Protein AF-A0A1U6GQC4-F1 (afdb_monomer)

Nearest PDB structures (foldseek):
  8rdw-assembly1_fJ  TM=8.754E-01  e=1.413E-08  Psychrobacter urativorans
  8p2h-assembly1_4  TM=7.647E-01  e=1.495E-07  Staphylococcus aureus subsp. aureus NCTC 8325
  8uu5-assembly1_3  TM=6.977E-01  e=6.967E-06  Listeria innocua
  8uu7-assembly1_3  TM=7.656E-01  e=2.344E-05  Listeria innocua

Radius of gyration: 38.96 Å; Cα contacts (8 Å, |Δi|>4): 97; chains: 1; bounding box: 55×75×138 Å

Mean predicted aligned error: 18.03 Å

Foldseek 3Di:
DDDDDDDDDDDDDDDDDDDDDDDPCPDPPPPDDDPPPDADKDWAWEAEPQQRDIDTDIDNDDAPDWDDDPNDIHRYDYDPDDLRRDCVNVVDDPCPDCVVVVVVVCVVCVVVPPPDDDDDPDDDD

Sequence (125 aa):
MSLVPQLRMPSLTIILICRQSTCVYIGHREIIMRKDIHPNYQEVLFHDTNADVFFLTRSTVKTKTTREYEGSEYPYYPLDISSASHPFYTGEQRKTSTEGRVASFNKRFGAFGGRKKAADTDAAE

Structure (mmCIF, N/CA/C/O backbone):
data_AF-A0A1U6GQC4-F1
#
_entry.id   AF-A0A1U6GQC4-F1
#
loop_
_atom_site.group_PDB
_atom_site.id
_atom_site.type_symbol
_atom_site.label_atom_id
_atom_site.label_alt_id
_atom_site.label_comp_id
_atom_site.label_asym_id
_atom_site.label_entity_id
_atom_site.label_seq_id
_atom_site.pdbx_PDB_ins_code
_atom_site.Cartn_x
_atom_site.Cartn_y
_atom_site.Cartn_z
_atom_site.occupancy
_atom_site.B_iso_or_equiv
_atom_site.auth_seq_id
_atom_site.auth_comp_id
_atom_site.auth_asym_id
_atom_site.auth_atom_id
_atom_site.pdbx_PDB_model_num
ATOM 1 N N . MET A 1 1 ? -7.246 24.648 66.820 1.00 49.66 1 MET A N 1
ATOM 2 C CA . MET A 1 1 ? -5.974 25.230 66.332 1.00 49.66 1 MET A CA 1
ATOM 3 C C . MET A 1 1 ? -5.693 24.504 65.023 1.00 49.66 1 MET A C 1
ATOM 5 O O . MET A 1 1 ? -5.491 23.307 65.085 1.00 49.66 1 MET A O 1
ATOM 9 N N . SER A 1 2 ? -5.932 25.043 63.829 1.00 39.59 2 SER A N 1
ATOM 10 C CA . SER A 1 2 ? -5.525 26.354 63.314 1.00 39.59 2 SER A CA 1
ATOM 11 C C . SER A 1 2 ? -6.484 26.832 62.209 1.00 39.59 2 SER A C 1
ATOM 13 O O . SER A 1 2 ? -6.773 26.083 61.287 1.00 39.59 2 SER A O 1
ATOM 15 N N . LEU A 1 3 ? -6.949 28.076 62.356 1.00 41.12 3 LEU A N 1
ATOM 16 C CA . LEU A 1 3 ? -7.148 29.113 61.330 1.00 41.12 3 LEU A CA 1
ATOM 17 C C . LEU A 1 3 ? -7.834 28.789 59.975 1.00 41.12 3 LEU A C 1
ATOM 19 O O . LEU A 1 3 ? -7.233 28.289 59.034 1.00 41.12 3 LEU A O 1
ATOM 23 N N . VAL A 1 4 ? -9.076 29.286 59.878 1.00 48.50 4 VAL A N 1
ATOM 24 C CA . VAL A 1 4 ? -9.714 30.037 58.757 1.00 48.50 4 VAL A CA 1
ATOM 25 C C . VAL A 1 4 ? -8.745 31.084 58.127 1.00 48.50 4 VAL A C 1
ATOM 27 O O . VAL A 1 4 ? -7.688 31.300 58.721 1.00 48.50 4 VAL A O 1
ATOM 30 N N . PRO A 1 5 ? -9.091 31.950 57.137 1.00 57.41 5 PRO A N 1
ATOM 31 C CA . PRO A 1 5 ? -10.059 31.995 56.009 1.00 57.41 5 PRO A CA 1
ATOM 32 C C . PRO A 1 5 ? -9.333 32.347 54.662 1.00 57.41 5 PRO A C 1
ATOM 34 O O . PRO A 1 5 ? -8.122 32.509 54.647 1.00 57.41 5 PRO A O 1
ATOM 37 N N . GLN A 1 6 ? -9.952 32.475 53.479 1.00 45.31 6 GLN A N 1
ATOM 38 C CA . GLN A 1 6 ? -10.504 33.760 53.015 1.00 45.31 6 GLN A CA 1
ATOM 39 C C . GLN A 1 6 ? -10.971 33.738 51.544 1.00 45.31 6 GLN A C 1
ATOM 41 O O . GLN A 1 6 ? -10.215 33.410 50.639 1.00 45.31 6 GLN A O 1
ATOM 46 N N . LEU A 1 7 ? -12.173 34.304 51.387 1.00 43.34 7 LEU A N 1
ATOM 47 C CA . LEU A 1 7 ? -12.595 35.298 50.385 1.00 43.34 7 LEU A CA 1
ATOM 48 C C . LEU A 1 7 ? -12.789 34.835 48.930 1.00 43.34 7 LEU A C 1
ATOM 50 O O . LEU A 1 7 ? -11.851 34.474 48.240 1.00 43.34 7 LEU A O 1
ATOM 54 N N . ARG A 1 8 ? -14.032 34.752 48.436 1.00 37.66 8 ARG A N 1
ATOM 55 C CA . ARG A 1 8 ? -15.004 35.834 48.124 1.00 37.66 8 ARG A CA 1
ATOM 56 C C . ARG A 1 8 ? -14.787 36.372 46.700 1.00 37.66 8 ARG A C 1
ATOM 58 O O . ARG A 1 8 ? -13.754 36.936 46.376 1.00 37.66 8 ARG A O 1
ATOM 65 N N . MET A 1 9 ? -15.834 36.145 45.906 1.00 49.44 9 MET A N 1
ATOM 66 C CA . MET A 1 9 ? -16.139 36.571 44.531 1.00 49.44 9 MET A CA 1
ATOM 67 C C . MET A 1 9 ? -15.798 38.053 44.254 1.00 49.44 9 MET A C 1
ATOM 69 O O . MET A 1 9 ? -15.728 38.825 45.215 1.00 49.44 9 MET A O 1
ATOM 73 N N . PRO A 1 10 ? -15.708 38.504 42.982 1.00 48.75 10 PRO A N 1
ATOM 74 C CA . PRO A 1 10 ? -16.919 39.042 42.335 1.00 48.75 10 PRO A CA 1
ATOM 75 C C . PRO A 1 10 ? -16.994 38.952 40.793 1.00 48.75 10 PRO A C 1
ATOM 77 O O . PRO A 1 10 ? -16.011 38.795 40.076 1.00 48.75 10 PRO A O 1
ATOM 80 N N . SER A 1 11 ? -18.227 39.107 40.310 1.00 47.06 11 SER A N 1
ATOM 81 C CA . SER A 1 11 ? -18.638 39.339 38.926 1.00 47.06 11 SER A CA 1
ATOM 82 C C . SER A 1 11 ? -18.146 40.670 38.330 1.00 47.06 11 SER A C 1
ATOM 84 O O . SER A 1 11 ? -17.929 41.620 39.076 1.00 47.06 11 SER A O 1
ATOM 86 N N . LEU A 1 12 ? -18.222 40.757 36.991 1.00 46.91 12 LEU A N 1
ATOM 87 C CA . LEU A 1 12 ? -18.369 41.966 36.149 1.00 46.91 12 LEU A CA 1
ATOM 88 C C . LEU A 1 12 ? -17.134 42.860 35.904 1.00 46.91 12 LEU A C 1
ATOM 90 O O . LEU A 1 12 ? -16.907 43.815 36.633 1.00 46.91 12 LEU A O 1
ATOM 94 N N . THR A 1 13 ? -16.493 42.659 34.741 1.00 44.28 13 THR A N 1
ATOM 95 C CA . THR A 1 13 ? -15.825 43.715 33.940 1.00 44.28 13 THR A CA 1
ATOM 96 C C . THR A 1 13 ? -15.865 43.294 32.457 1.00 44.28 13 THR A C 1
ATOM 98 O O . THR A 1 13 ? -15.107 42.434 32.029 1.00 44.28 13 THR A O 1
ATOM 101 N N . ILE A 1 14 ? -16.915 43.612 31.692 1.00 46.97 14 ILE A N 1
ATOM 102 C CA . ILE A 1 14 ? -16.968 44.721 30.715 1.00 46.97 14 ILE A CA 1
ATOM 103 C C . ILE A 1 14 ? -15.591 45.079 30.123 1.00 46.97 14 ILE A C 1
ATOM 105 O O . ILE A 1 14 ? -14.898 45.948 30.637 1.00 46.97 14 ILE A O 1
ATOM 109 N N . ILE A 1 15 ? -15.243 44.468 28.987 1.00 47.72 15 ILE A N 1
ATOM 110 C CA . ILE A 1 15 ? -14.367 45.082 27.978 1.00 47.72 15 ILE A CA 1
ATOM 111 C C . ILE A 1 15 ? -15.129 45.048 26.652 1.00 47.72 15 ILE A C 1
ATOM 113 O O . ILE A 1 15 ? -14.996 44.150 25.826 1.00 47.72 15 ILE A O 1
ATOM 117 N N . LEU A 1 16 ? -15.993 46.046 26.497 1.00 47.00 16 LEU A N 1
ATOM 118 C CA . LEU A 1 16 ? -16.378 46.592 25.207 1.00 47.00 16 LEU A CA 1
ATOM 119 C C . LEU A 1 16 ? -15.297 47.626 24.866 1.00 47.00 16 LEU A C 1
ATOM 121 O O . LEU A 1 16 ? -15.113 48.532 25.667 1.00 47.00 16 LEU A O 1
ATOM 125 N N . ILE A 1 17 ? -14.573 47.454 23.752 1.00 43.06 17 ILE A N 1
ATOM 126 C CA . ILE A 1 17 ? -14.005 48.482 22.844 1.00 43.06 17 ILE A CA 1
ATOM 127 C C . ILE A 1 17 ? -12.969 47.791 21.936 1.00 43.06 17 ILE A C 1
ATOM 129 O O . ILE A 1 17 ? -11.829 47.576 22.329 1.00 43.06 17 ILE A O 1
ATOM 133 N N . CYS A 1 18 ? -13.377 47.463 20.708 1.00 34.34 18 CYS A N 1
ATOM 134 C CA . CYS A 1 18 ? -12.591 47.623 19.473 1.00 34.34 18 CYS A CA 1
ATOM 135 C C . CYS A 1 18 ? -13.543 47.295 18.299 1.00 34.34 18 CYS A C 1
ATOM 137 O O . CYS A 1 18 ? -13.765 46.139 17.970 1.00 34.34 18 CYS A O 1
ATOM 139 N N . ARG A 1 19 ? -14.410 48.231 17.900 1.00 45.72 19 ARG A N 1
ATOM 140 C CA . ARG A 1 19 ? -14.153 49.250 16.869 1.00 45.72 19 ARG A CA 1
ATOM 141 C C . ARG A 1 19 ? -14.202 48.645 15.457 1.00 45.72 19 ARG A C 1
ATOM 143 O O . ARG A 1 19 ? -13.281 47.980 15.006 1.00 45.72 19 ARG A O 1
ATOM 150 N N . GLN A 1 20 ? -15.321 48.928 14.791 1.00 54.34 20 GLN A N 1
ATOM 151 C CA . GLN A 1 20 ? -15.587 48.784 13.361 1.00 54.34 20 GLN A CA 1
ATOM 152 C C . GLN A 1 20 ? -14.317 48.942 12.499 1.00 54.34 20 GLN A C 1
ATOM 154 O O . GLN A 1 20 ? -13.748 50.031 12.440 1.00 54.34 20 GLN A O 1
ATOM 159 N N . SER A 1 21 ? -13.911 47.882 11.799 1.00 40.12 21 SER A N 1
ATOM 160 C CA . SER A 1 21 ? -13.166 48.000 10.542 1.00 40.12 21 SER A CA 1
ATOM 161 C C . SER A 1 21 ? -13.315 46.706 9.739 1.00 40.12 21 SER A C 1
ATOM 163 O O . SER A 1 21 ? -12.586 45.741 9.935 1.00 40.12 21 SER A O 1
ATOM 165 N N . THR A 1 22 ? -14.365 46.673 8.913 1.00 47.47 22 THR A N 1
ATOM 166 C CA . THR A 1 22 ? -14.464 45.914 7.653 1.00 47.47 22 THR A CA 1
ATOM 167 C C . THR A 1 22 ? -13.660 44.611 7.571 1.00 47.47 22 THR A C 1
ATOM 169 O O . THR A 1 22 ? -12.665 44.539 6.854 1.00 47.47 22 THR A O 1
ATOM 172 N N . CYS A 1 23 ? -14.124 43.550 8.232 1.00 33.12 23 CYS A N 1
ATOM 173 C CA . CYS A 1 23 ? -13.788 42.203 7.787 1.00 33.12 23 CYS A CA 1
ATOM 174 C C . CYS A 1 23 ? -14.991 41.682 7.009 1.00 33.12 23 CYS A C 1
ATOM 176 O O . CYS A 1 23 ? -16.060 41.419 7.558 1.00 33.12 23 CYS A O 1
ATOM 178 N N . VAL A 1 24 ? -14.822 41.684 5.695 1.00 39.56 24 VAL A N 1
ATOM 179 C CA . VAL A 1 24 ? -15.735 41.144 4.700 1.00 39.56 24 VAL A CA 1
ATOM 180 C C . VAL A 1 24 ? -16.147 39.732 5.136 1.00 39.56 24 VAL A C 1
ATOM 182 O O . VAL A 1 24 ? -15.350 38.800 5.079 1.00 39.56 24 VAL A O 1
ATOM 185 N N . TYR A 1 25 ? -17.395 39.581 5.586 1.00 44.16 25 TYR A N 1
ATOM 186 C CA . TYR A 1 25 ? -18.047 38.287 5.792 1.00 44.16 25 TYR A CA 1
ATOM 187 C C . TYR A 1 25 ? -18.306 37.643 4.421 1.00 44.16 25 TYR A C 1
ATOM 189 O O . TYR A 1 25 ? -19.434 37.586 3.937 1.00 44.16 25 TYR A O 1
ATOM 197 N N . ILE A 1 26 ? -17.250 37.158 3.769 1.00 46.25 26 ILE A N 1
ATOM 198 C CA . ILE A 1 26 ? -17.393 36.049 2.830 1.00 46.25 26 ILE A CA 1
ATOM 199 C C . ILE A 1 26 ? -17.546 34.811 3.707 1.00 46.25 26 ILE A C 1
ATOM 201 O O . ILE A 1 26 ? -16.670 34.493 4.509 1.00 46.25 26 ILE A O 1
ATOM 205 N N . GLY A 1 27 ? -18.719 34.185 3.617 1.00 48.72 27 GLY A N 1
ATOM 206 C CA . GLY A 1 27 ? -19.165 33.103 4.483 1.00 48.72 27 GLY A CA 1
ATOM 207 C C . GLY A 1 27 ? -18.155 31.966 4.605 1.00 48.72 27 GLY A C 1
ATOM 208 O O . GLY A 1 27 ? -18.126 31.054 3.783 1.00 48.72 27 GLY A O 1
ATOM 209 N N . HIS A 1 28 ? -17.391 31.977 5.693 1.00 53.16 28 HIS A N 1
ATOM 210 C CA . HIS A 1 28 ? -16.666 30.815 6.174 1.00 53.16 28 HIS A CA 1
ATOM 211 C C . HIS A 1 28 ? -17.695 29.886 6.830 1.00 53.16 28 HIS A C 1
ATOM 213 O O . HIS A 1 28 ? -17.979 29.969 8.023 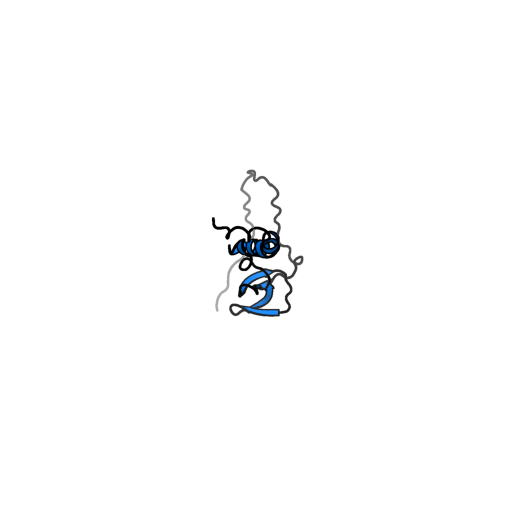1.00 53.16 28 HIS A O 1
ATOM 219 N N . ARG A 1 29 ? -18.340 29.030 6.031 1.00 55.12 29 ARG A N 1
ATOM 220 C CA . ARG A 1 29 ? -19.048 27.870 6.580 1.00 55.12 29 ARG A CA 1
ATOM 221 C C . ARG A 1 29 ? -17.988 26.942 7.160 1.00 55.12 29 ARG A C 1
ATOM 223 O O . ARG A 1 29 ? -17.359 26.192 6.421 1.00 55.12 29 ARG A O 1
ATOM 230 N N . GLU A 1 30 ? -17.769 27.009 8.467 1.00 60.38 30 GLU A N 1
ATOM 231 C CA . GLU A 1 30 ? -16.997 25.987 9.168 1.00 60.38 30 GLU A CA 1
ATOM 232 C C . GLU A 1 30 ? -17.685 24.630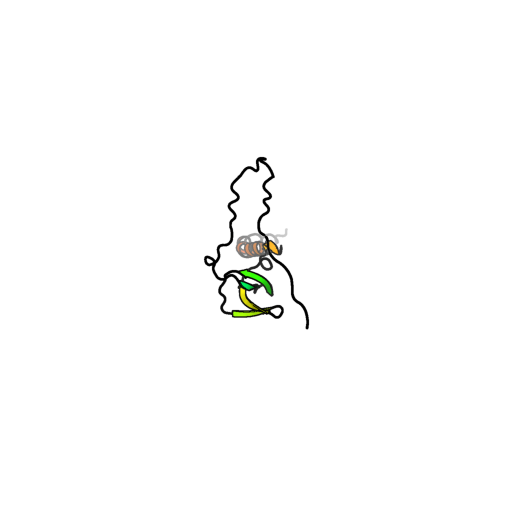 8.969 1.00 60.38 30 GLU A C 1
ATOM 234 O O . GLU A 1 30 ? -18.803 24.400 9.436 1.00 60.38 30 GLU A O 1
ATOM 239 N N . ILE A 1 31 ? -17.029 23.720 8.245 1.00 65.62 31 ILE A N 1
ATOM 240 C CA . ILE A 1 31 ? -17.438 22.316 8.176 1.00 65.62 31 ILE A CA 1
ATOM 241 C C . ILE A 1 31 ? -16.930 21.648 9.460 1.00 65.62 31 ILE A C 1
ATOM 243 O O . ILE A 1 31 ? -15.885 21.005 9.483 1.00 65.62 31 ILE A O 1
ATOM 247 N N . ILE A 1 32 ? -17.645 21.858 10.561 1.00 80.12 32 ILE A N 1
ATOM 248 C CA . ILE A 1 32 ? -17.376 21.199 11.845 1.00 80.12 32 ILE A CA 1
ATOM 249 C C . ILE A 1 32 ? -17.871 19.745 11.789 1.00 80.12 32 ILE A C 1
ATOM 251 O O . ILE A 1 32 ? -19.029 19.488 11.447 1.00 80.12 32 ILE A O 1
ATOM 255 N N . MET A 1 33 ? -17.003 18.784 12.133 1.00 84.00 33 MET A N 1
ATOM 256 C CA . MET A 1 33 ? -17.355 17.360 12.238 1.00 84.00 33 MET A CA 1
ATOM 257 C C . MET A 1 33 ? -18.453 17.171 13.284 1.00 84.00 33 MET A C 1
ATOM 259 O O . MET A 1 33 ? -18.240 17.328 14.488 1.00 84.00 33 MET A O 1
ATOM 263 N N . ARG A 1 34 ? -19.650 16.831 12.812 1.00 84.25 34 ARG A N 1
ATOM 264 C CA . ARG A 1 34 ? -20.804 16.572 13.672 1.00 84.25 34 ARG A CA 1
ATOM 265 C C . ARG A 1 34 ? -20.642 15.222 14.365 1.00 84.25 34 ARG A C 1
ATOM 267 O O . ARG A 1 34 ? -20.336 14.219 13.723 1.00 84.25 34 ARG A O 1
ATOM 274 N N . LYS A 1 35 ? -20.852 15.198 15.676 1.00 82.00 35 LYS A N 1
ATOM 275 C CA . LYS A 1 35 ? -20.862 13.955 16.454 1.00 82.00 35 LYS A CA 1
ATOM 276 C C . LYS A 1 35 ? -22.062 13.100 15.994 1.00 82.00 35 LYS A C 1
ATOM 278 O O . LYS A 1 35 ? -23.041 13.643 15.487 1.00 82.00 35 LYS A O 1
ATOM 283 N N . ASP A 1 36 ? -21.925 11.778 16.053 1.00 84.25 36 ASP A N 1
ATOM 284 C CA . ASP A 1 36 ? -22.980 10.772 15.801 1.00 84.25 36 ASP A CA 1
ATOM 285 C C . ASP A 1 36 ? -23.420 10.492 14.348 1.00 84.25 36 ASP A C 1
ATOM 287 O O . ASP A 1 36 ? -24.037 9.459 14.102 1.00 84.25 36 ASP A O 1
ATOM 291 N N . ILE A 1 37 ? -23.071 11.324 13.358 1.00 89.25 37 ILE A N 1
ATOM 292 C CA . ILE A 1 37 ? -23.419 11.055 11.940 1.00 89.25 37 ILE A CA 1
ATOM 293 C C . ILE A 1 37 ? -22.317 10.344 11.135 1.00 89.25 37 ILE A C 1
ATOM 295 O O . ILE A 1 37 ? -22.447 10.192 9.920 1.00 89.25 37 ILE A O 1
ATOM 299 N N . HIS A 1 38 ? -21.222 9.940 11.782 1.00 85.25 38 HIS A N 1
ATOM 300 C CA . HIS A 1 38 ? -20.072 9.335 11.109 1.00 85.25 38 HIS A CA 1
ATOM 301 C C . HIS A 1 38 ? -19.984 7.834 11.396 1.00 85.25 38 HIS A C 1
ATOM 303 O O . HIS A 1 38 ? -20.184 7.416 12.539 1.00 85.25 38 HIS A O 1
ATOM 309 N N . PRO A 1 39 ? -19.660 7.012 10.382 1.00 89.19 39 PRO A N 1
ATOM 310 C CA . PRO A 1 39 ? -19.354 5.605 10.600 1.00 89.19 39 PRO A CA 1
ATOM 311 C C . PRO A 1 39 ? -18.074 5.450 11.433 1.00 89.19 39 PRO A C 1
ATOM 313 O O . PRO A 1 39 ? -17.265 6.373 11.529 1.00 89.19 39 PRO A O 1
ATOM 316 N N . ASN A 1 40 ? -17.887 4.264 12.021 1.00 89.31 40 ASN A N 1
ATOM 317 C CA . ASN A 1 40 ? -16.702 3.954 12.818 1.00 89.31 40 ASN A CA 1
ATOM 318 C C . ASN A 1 40 ? -15.421 4.216 12.005 1.00 89.31 40 ASN A C 1
ATOM 320 O O . ASN A 1 40 ? -15.277 3.714 10.888 1.00 89.31 40 ASN A O 1
ATOM 324 N N . TYR A 1 41 ? -14.533 5.026 12.578 1.00 90.44 41 TYR A N 1
ATOM 325 C CA . TYR A 1 41 ? -13.258 5.418 12.001 1.00 90.44 41 TYR A CA 1
ATOM 326 C C . TYR A 1 41 ? -12.143 4.862 12.879 1.00 90.44 41 TYR A C 1
ATOM 328 O O . TYR A 1 41 ? -12.074 5.184 14.066 1.00 90.44 41 TYR A O 1
ATOM 336 N N . GLN A 1 42 ? -11.292 4.025 12.299 1.00 90.31 42 GLN A N 1
ATOM 337 C CA . GLN A 1 42 ? -10.260 3.285 13.018 1.00 90.31 42 GLN A CA 1
ATOM 338 C C . GLN A 1 42 ? -8.977 3.200 12.191 1.00 90.31 42 GLN A C 1
ATOM 340 O O . GLN A 1 42 ? -8.975 3.431 10.981 1.00 90.31 42 GLN A O 1
ATOM 345 N N . GLU A 1 43 ? -7.865 2.890 12.842 1.00 91.00 43 GLU A N 1
ATOM 346 C CA . GLU A 1 43 ? -6.594 2.631 12.167 1.00 91.00 43 GLU A CA 1
ATOM 347 C C . GLU A 1 43 ? -6.603 1.201 11.632 1.00 91.00 43 GLU A C 1
ATOM 349 O O . GLU A 1 43 ? -6.971 0.275 12.349 1.00 91.00 43 GLU A O 1
ATOM 354 N N . VAL A 1 44 ? -6.271 1.035 10.353 1.00 91.44 44 VAL A N 1
ATOM 355 C CA . VAL A 1 44 ? -6.265 -0.253 9.653 1.00 91.44 44 VAL A CA 1
ATOM 356 C C . VAL A 1 44 ? -4.877 -0.464 9.063 1.00 91.44 44 VAL A C 1
ATOM 358 O O . VAL A 1 44 ? -4.288 0.453 8.483 1.00 91.44 44 VAL A O 1
ATOM 361 N N . LEU A 1 45 ? -4.369 -1.684 9.215 1.00 92.75 45 LEU A N 1
ATOM 362 C CA . LEU A 1 45 ? -3.114 -2.127 8.635 1.00 92.75 45 LEU A CA 1
ATOM 363 C C . LEU A 1 45 ? -3.373 -2.712 7.248 1.00 92.75 45 LEU A C 1
ATOM 365 O O . LEU A 1 45 ? -3.974 -3.781 7.101 1.00 92.75 45 LEU A O 1
ATOM 369 N N . PHE A 1 46 ? -2.890 -2.016 6.231 1.00 92.44 46 PHE A N 1
ATOM 370 C CA . PHE A 1 46 ? -2.908 -2.484 4.856 1.00 92.44 46 PHE A CA 1
ATOM 371 C C . PHE A 1 46 ? -1.611 -3.218 4.540 1.00 92.44 46 PHE A C 1
ATOM 373 O O . PHE A 1 46 ? -0.531 -2.725 4.851 1.00 92.44 46 PHE A O 1
ATOM 380 N N . HIS A 1 47 ? -1.713 -4.375 3.901 1.00 91.06 47 HIS A N 1
ATOM 381 C CA . HIS A 1 47 ? -0.560 -5.150 3.449 1.00 91.06 47 H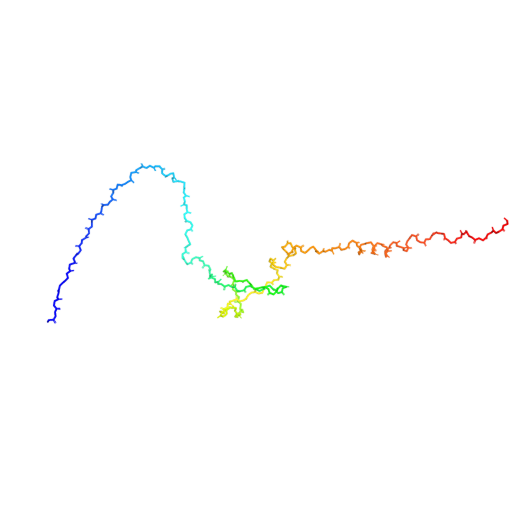IS A CA 1
ATOM 382 C C . HIS A 1 47 ? -0.683 -5.398 1.954 1.00 91.06 47 HIS A C 1
ATOM 384 O O . HIS A 1 47 ? -1.664 -5.993 1.516 1.00 91.06 47 HIS A O 1
ATOM 390 N N . ASP A 1 48 ? 0.300 -4.947 1.180 1.00 91.38 48 ASP A N 1
ATOM 391 C CA . ASP A 1 48 ? 0.404 -5.292 -0.238 1.00 91.38 48 ASP A CA 1
ATOM 392 C C . ASP A 1 48 ? 1.064 -6.665 -0.421 1.00 91.38 48 ASP A C 1
ATOM 394 O O . ASP A 1 48 ? 2.224 -6.842 -0.061 1.00 91.38 48 ASP A O 1
ATOM 398 N N . THR A 1 49 ? 0.349 -7.605 -1.039 1.00 88.19 49 THR A N 1
ATOM 399 C CA . THR A 1 49 ? 0.820 -8.985 -1.264 1.00 88.19 49 THR A CA 1
ATOM 400 C C . THR A 1 49 ? 1.950 -9.074 -2.301 1.00 88.19 49 THR A C 1
ATOM 402 O O . THR A 1 49 ? 2.684 -10.056 -2.330 1.00 88.19 49 THR A O 1
ATOM 405 N N . ASN A 1 50 ? 2.091 -8.081 -3.186 1.00 85.06 50 ASN A N 1
ATOM 406 C CA . ASN A 1 50 ? 3.093 -8.114 -4.258 1.00 85.06 50 ASN A CA 1
ATOM 407 C C . ASN A 1 50 ? 4.448 -7.524 -3.851 1.00 85.06 50 ASN A C 1
ATOM 409 O O . ASN A 1 50 ? 5.463 -7.869 -4.452 1.00 85.06 50 ASN A O 1
ATOM 413 N N . ALA A 1 51 ? 4.459 -6.608 -2.883 1.00 82.06 51 ALA A N 1
ATOM 414 C CA . ALA A 1 51 ? 5.658 -5.887 -2.451 1.00 82.06 51 ALA A CA 1
ATOM 415 C C . ALA A 1 51 ? 5.992 -6.102 -0.961 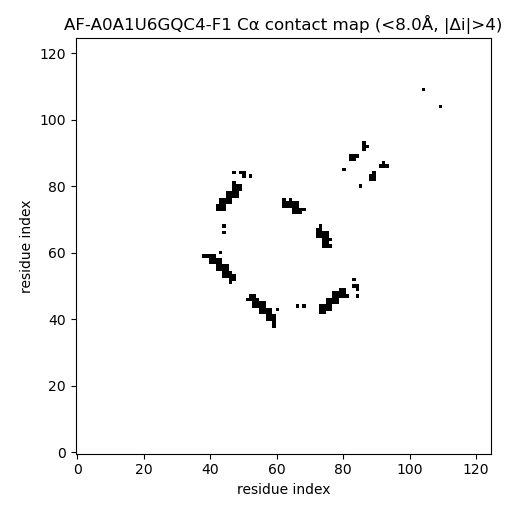1.00 82.06 51 ALA A C 1
ATOM 417 O O . ALA A 1 51 ? 6.977 -5.540 -0.489 1.00 82.06 51 ALA A O 1
ATOM 418 N N . ASP A 1 52 ? 5.172 -6.871 -0.229 1.00 86.81 52 ASP A N 1
ATOM 419 C CA . ASP A 1 52 ? 5.273 -7.125 1.218 1.00 86.81 52 ASP A CA 1
ATOM 420 C C . ASP A 1 52 ? 5.446 -5.836 2.053 1.00 86.81 52 ASP A C 1
ATOM 422 O O . ASP A 1 52 ? 6.134 -5.804 3.075 1.00 86.81 52 ASP A O 1
ATOM 426 N N . VAL A 1 53 ? 4.819 -4.738 1.610 1.00 87.44 53 VAL A N 1
ATOM 427 C CA . VAL A 1 53 ? 4.856 -3.436 2.296 1.00 87.44 53 VAL A CA 1
ATOM 428 C C . VAL A 1 53 ? 3.606 -3.258 3.153 1.00 87.44 53 VAL A C 1
ATOM 430 O O . VAL A 1 53 ? 2.485 -3.530 2.709 1.00 87.44 53 VAL A O 1
ATOM 433 N N . PHE A 1 54 ? 3.806 -2.756 4.373 1.00 89.81 54 PHE A N 1
ATOM 434 C CA . PHE A 1 54 ? 2.749 -2.433 5.327 1.00 89.81 54 PHE A CA 1
ATOM 435 C C . PHE A 1 54 ? 2.466 -0.927 5.356 1.00 89.81 54 PHE A C 1
ATOM 437 O O . PHE A 1 54 ? 3.386 -0.117 5.462 1.00 89.81 54 PHE A O 1
ATOM 444 N N . PHE A 1 55 ? 1.190 -0.546 5.307 1.00 90.06 55 PHE A N 1
ATOM 445 C CA . PHE A 1 55 ? 0.740 0.838 5.449 1.00 90.06 55 PHE A CA 1
ATOM 446 C C . PHE A 1 55 ? -0.252 0.954 6.604 1.00 90.06 55 PHE A C 1
ATOM 448 O O . PHE A 1 55 ? -1.305 0.314 6.596 1.00 90.06 55 PHE A O 1
ATOM 455 N N . LEU A 1 56 ? 0.054 1.813 7.577 1.00 90.81 56 LEU A N 1
ATOM 456 C CA . LEU A 1 56 ? -0.872 2.165 8.648 1.00 90.81 56 LEU A CA 1
ATOM 457 C C . LEU A 1 56 ? -1.655 3.412 8.235 1.00 90.81 56 LEU A C 1
ATOM 459 O O . LEU A 1 56 ? -1.082 4.478 8.003 1.00 90.81 56 LEU A O 1
ATOM 463 N N . THR A 1 57 ? -2.969 3.293 8.069 1.00 91.31 57 THR A N 1
ATOM 464 C CA . THR A 1 57 ? -3.814 4.424 7.657 1.00 91.31 57 THR A CA 1
ATOM 465 C C . THR A 1 57 ? -5.185 4.341 8.309 1.00 91.31 57 THR A C 1
ATOM 467 O O . THR A 1 57 ? -5.732 3.264 8.541 1.00 91.31 57 THR A O 1
ATOM 470 N N . ARG A 1 58 ? -5.768 5.504 8.603 1.00 91.12 58 ARG A N 1
ATOM 471 C CA . ARG A 1 58 ? -7.113 5.599 9.167 1.00 91.12 58 ARG A CA 1
ATOM 472 C C . ARG A 1 58 ? -8.177 5.394 8.098 1.00 91.12 58 ARG A C 1
ATOM 474 O O . ARG A 1 58 ? -8.189 6.087 7.082 1.00 91.12 58 ARG A O 1
ATOM 481 N N . SER A 1 59 ? -9.088 4.464 8.347 1.00 90.75 59 SER A N 1
ATOM 482 C CA . SER A 1 59 ? -10.134 4.067 7.412 1.00 90.75 59 SER A CA 1
ATOM 483 C C . SER A 1 59 ? -11.410 3.634 8.142 1.00 90.75 59 SER A C 1
ATOM 485 O O . SER A 1 59 ? -11.426 3.410 9.350 1.00 90.75 59 SER A O 1
ATOM 487 N N . THR A 1 60 ? -12.507 3.522 7.399 1.00 89.69 60 THR A N 1
ATOM 488 C CA . THR A 1 60 ? -13.810 3.026 7.882 1.00 89.69 60 THR A CA 1
ATOM 489 C C . THR A 1 60 ? -14.066 1.568 7.483 1.00 89.69 60 THR A C 1
ATOM 491 O O . THR A 1 60 ? -15.176 1.051 7.636 1.00 89.69 60 THR A O 1
ATOM 494 N N . VAL A 1 61 ? -13.052 0.893 6.929 1.00 88.69 61 VAL A N 1
ATOM 495 C CA . VAL A 1 61 ? -13.158 -0.489 6.454 1.00 88.69 61 VAL A CA 1
ATOM 496 C C . VAL A 1 61 ? -13.390 -1.434 7.633 1.00 88.69 61 VAL A C 1
ATOM 498 O O . VAL A 1 61 ? -12.665 -1.425 8.629 1.00 88.69 61 VAL A O 1
ATOM 501 N N . LYS A 1 62 ? -14.408 -2.286 7.490 1.00 83.50 62 LYS A N 1
ATOM 502 C CA . LYS A 1 62 ? -14.695 -3.381 8.417 1.00 83.50 62 LYS A CA 1
ATOM 503 C C . LYS A 1 62 ? -13.902 -4.606 7.983 1.00 83.50 62 LYS A C 1
ATOM 505 O O . LYS A 1 62 ? -14.250 -5.236 6.985 1.00 83.50 62 LYS A O 1
ATOM 510 N N . THR A 1 63 ? -12.854 -4.950 8.716 1.00 85.25 63 THR A N 1
ATOM 511 C CA . THR A 1 63 ? -12.082 -6.171 8.469 1.00 85.25 63 THR A CA 1
ATOM 512 C C . THR A 1 63 ? -12.479 -7.263 9.464 1.00 85.25 63 THR A C 1
ATOM 514 O O . THR A 1 63 ? -13.065 -6.991 10.510 1.00 85.25 63 THR A O 1
ATOM 517 N N . LYS A 1 64 ? -12.222 -8.524 9.101 1.00 82.56 64 LYS A N 1
ATOM 518 C CA . LYS A 1 64 ? -12.501 -9.701 9.948 1.00 82.56 64 LYS A CA 1
ATOM 519 C C . LYS A 1 64 ? -11.245 -10.260 10.617 1.00 82.56 64 LYS A C 1
ATOM 521 O O . LYS A 1 64 ? -11.355 -11.054 11.541 1.00 82.56 64 LYS A O 1
ATOM 526 N N . THR A 1 65 ? -10.078 -9.876 10.112 1.00 84.00 65 THR A N 1
ATOM 527 C CA . THR A 1 65 ? -8.777 -10.406 10.514 1.00 84.00 65 THR A CA 1
ATOM 528 C C . THR A 1 65 ? -8.006 -9.313 11.237 1.00 84.00 65 THR A C 1
ATOM 530 O O . THR A 1 65 ? -8.057 -8.155 10.821 1.00 84.00 65 THR A O 1
ATOM 533 N N . THR A 1 66 ? -7.273 -9.691 12.278 1.00 87.44 66 THR A N 1
ATOM 534 C CA . THR A 1 66 ? -6.392 -8.814 13.058 1.00 87.44 66 THR A CA 1
ATOM 535 C C . THR A 1 66 ? -4.956 -9.305 12.896 1.00 87.44 66 THR A C 1
ATOM 537 O O . THR A 1 66 ? -4.733 -10.513 12.790 1.00 87.44 66 THR A O 1
ATOM 540 N N . ARG A 1 67 ? -3.985 -8.391 12.829 1.00 86.94 67 ARG A N 1
ATOM 541 C CA . ARG A 1 67 ? -2.554 -8.718 12.779 1.00 86.94 67 ARG A CA 1
ATOM 542 C C . ARG A 1 67 ? -1.777 -7.755 13.671 1.00 86.94 67 ARG A C 1
ATOM 544 O O . ARG A 1 67 ? -2.105 -6.572 13.736 1.00 86.94 67 ARG A O 1
ATOM 551 N N . GLU A 1 68 ? -0.748 -8.265 14.335 1.00 85.38 68 GLU A N 1
ATOM 552 C CA . GLU A 1 68 ? 0.194 -7.447 15.095 1.00 85.38 68 GLU A CA 1
ATOM 553 C C . GLU A 1 68 ? 1.158 -6.721 14.153 1.00 85.38 68 GLU A C 1
ATOM 555 O O . GLU A 1 68 ? 1.751 -7.329 13.254 1.00 85.38 68 GLU A O 1
ATOM 560 N N . TYR A 1 69 ? 1.316 -5.419 14.368 1.00 83.06 69 TYR A N 1
ATOM 561 C CA . TYR A 1 69 ? 2.292 -4.584 13.679 1.00 83.06 69 TYR A CA 1
ATOM 562 C C . TYR A 1 69 ? 2.840 -3.543 14.659 1.00 83.06 69 TYR A C 1
ATOM 564 O O . TYR A 1 69 ? 2.078 -2.875 15.352 1.00 83.06 69 TYR A O 1
ATOM 572 N N . GLU A 1 70 ? 4.170 -3.463 14.770 1.00 79.31 70 GLU A N 1
ATOM 573 C CA . GLU A 1 70 ? 4.879 -2.550 15.688 1.00 79.31 70 GLU A CA 1
ATOM 574 C C . GLU A 1 70 ? 4.423 -2.652 17.162 1.00 79.31 70 GLU A C 1
ATOM 576 O O . GLU A 1 70 ? 4.390 -1.672 17.903 1.00 79.31 70 GLU A O 1
ATOM 581 N N . GLY A 1 71 ? 4.079 -3.867 17.607 1.00 84.44 71 GLY A N 1
ATOM 582 C CA . GLY A 1 71 ? 3.677 -4.145 18.991 1.00 84.44 71 GLY A CA 1
ATOM 583 C C . GLY A 1 71 ? 2.233 -3.763 19.333 1.00 84.44 71 GLY A C 1
ATOM 584 O O . GLY A 1 71 ? 1.862 -3.832 20.502 1.00 84.44 71 GLY A O 1
ATOM 585 N N . SER A 1 72 ? 1.423 -3.374 18.342 1.00 82.50 72 SER A N 1
ATOM 586 C CA . SER A 1 72 ? -0.015 -3.120 18.492 1.00 82.50 72 SER A CA 1
ATOM 587 C C . SER A 1 72 ? -0.835 -3.978 17.523 1.00 82.50 72 SER A C 1
ATOM 589 O O . SER A 1 72 ? -0.424 -4.249 16.394 1.00 82.50 72 SER A O 1
ATOM 591 N N . GLU A 1 73 ? -2.005 -4.431 17.970 1.00 87.62 73 GLU A N 1
ATOM 592 C CA . GLU A 1 73 ? -2.932 -5.216 17.153 1.00 87.62 73 GLU A CA 1
ATOM 593 C C . GLU A 1 73 ? -3.835 -4.300 16.326 1.00 87.62 73 GLU A C 1
ATOM 595 O O . GLU A 1 73 ? -4.599 -3.503 16.876 1.00 87.62 73 GLU A O 1
ATOM 600 N N . TYR A 1 74 ? -3.785 -4.448 14.999 1.00 88.94 74 TYR A N 1
ATOM 601 C CA . TYR A 1 74 ? -4.612 -3.670 14.082 1.00 88.94 74 TYR A CA 1
ATOM 602 C C . TYR A 1 74 ? -5.519 -4.557 13.220 1.00 88.94 74 TYR A C 1
ATOM 604 O O . TYR A 1 74 ? -5.138 -5.673 12.840 1.00 88.94 74 TYR A O 1
ATOM 612 N N . PRO A 1 75 ? -6.709 -4.052 12.840 1.00 91.56 75 PRO A N 1
ATOM 613 C CA . PRO A 1 75 ? -7.520 -4.654 11.795 1.00 91.56 75 PRO A CA 1
ATOM 614 C C . PRO A 1 75 ? -6.703 -4.740 10.496 1.00 91.56 75 PRO A C 1
ATOM 616 O O . PRO A 1 75 ? -6.139 -3.748 10.041 1.00 91.56 75 PRO A O 1
ATOM 619 N N . TYR A 1 76 ? -6.641 -5.927 9.897 1.00 91.62 76 TYR A N 1
ATOM 620 C CA . TYR A 1 76 ? -5.791 -6.240 8.748 1.00 91.62 76 TYR A CA 1
ATOM 621 C C . TYR A 1 76 ? -6.586 -6.305 7.440 1.00 91.62 76 TYR A C 1
ATOM 623 O O . TYR A 1 76 ? -7.633 -6.960 7.377 1.00 91.62 76 TYR A O 1
ATOM 631 N N . TYR A 1 77 ? -6.065 -5.677 6.381 1.00 91.69 77 TYR A N 1
ATOM 632 C CA . TYR A 1 77 ? -6.637 -5.726 5.034 1.00 91.69 77 TYR A CA 1
ATOM 633 C C . TYR A 1 77 ? -5.562 -6.008 3.964 1.00 91.69 77 TYR A C 1
ATOM 635 O O . TYR A 1 7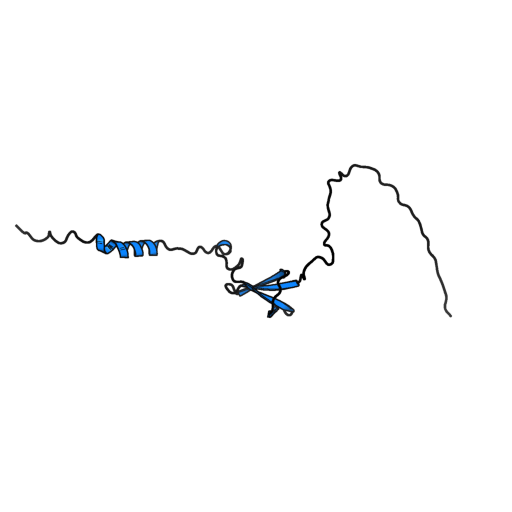7 ? -4.657 -5.188 3.786 1.00 91.69 77 TYR A O 1
ATOM 643 N N . PRO A 1 78 ? -5.643 -7.138 3.232 1.00 90.50 78 PRO A N 1
ATOM 644 C CA . PRO A 1 78 ? -4.739 -7.410 2.120 1.00 90.50 78 PRO A CA 1
ATOM 645 C C . PRO A 1 78 ? -5.114 -6.565 0.892 1.00 90.50 78 PRO A C 1
ATOM 647 O O . PRO A 1 78 ? -6.289 -6.446 0.540 1.00 90.50 78 PRO A O 1
ATOM 650 N N . LEU A 1 79 ? -4.110 -5.987 0.241 1.00 89.88 79 LEU A N 1
ATOM 651 C CA . LEU A 1 79 ? -4.216 -5.236 -1.005 1.00 89.88 79 LEU A CA 1
ATOM 652 C C . LEU A 1 79 ? -3.491 -5.976 -2.129 1.00 89.88 79 LEU A C 1
ATOM 654 O O . LEU A 1 79 ? -2.431 -6.568 -1.920 1.00 89.88 79 LEU A O 1
ATOM 658 N N . ASP A 1 80 ? -4.063 -5.881 -3.329 1.00 86.50 80 ASP A N 1
ATOM 659 C CA . ASP A 1 80 ? -3.467 -6.434 -4.546 1.00 86.50 80 ASP A CA 1
ATOM 660 C C . ASP A 1 80 ? -2.503 -5.448 -5.219 1.00 86.50 80 ASP A C 1
ATOM 662 O O . ASP A 1 80 ? -1.561 -5.862 -5.881 1.00 86.50 80 ASP A O 1
ATOM 666 N N . ILE A 1 81 ? -2.748 -4.137 -5.119 1.00 85.25 81 ILE A N 1
ATOM 667 C CA . ILE A 1 81 ? -1.932 -3.112 -5.783 1.00 85.25 81 ILE A CA 1
ATOM 668 C C . ILE A 1 81 ? -1.794 -1.905 -4.856 1.00 85.25 81 ILE A C 1
ATOM 670 O O . ILE A 1 81 ? -2.791 -1.364 -4.374 1.00 85.25 81 ILE A O 1
ATOM 674 N N . SER A 1 82 ? -0.562 -1.448 -4.660 1.00 86.62 82 SER A N 1
ATOM 675 C CA . SER A 1 82 ? -0.222 -0.215 -3.951 1.00 86.62 82 SER A CA 1
ATOM 676 C C . SER A 1 82 ? 0.710 0.659 -4.794 1.00 86.62 82 SER A C 1
ATOM 678 O O . SER A 1 82 ? 1.102 0.307 -5.912 1.00 86.62 82 SER A O 1
ATOM 680 N N . SER A 1 83 ? 1.094 1.815 -4.252 1.00 84.81 83 SER A N 1
ATOM 681 C CA . SER A 1 83 ? 2.121 2.663 -4.861 1.00 84.81 83 SER A CA 1
ATOM 682 C C . SER A 1 83 ? 3.462 1.943 -5.031 1.00 84.81 83 SER A C 1
ATOM 684 O O . SER A 1 83 ? 4.215 2.291 -5.930 1.00 84.81 83 SER A O 1
ATOM 686 N N . ALA A 1 84 ? 3.754 0.929 -4.215 1.00 83.25 84 ALA A N 1
ATOM 687 C CA . ALA A 1 84 ? 4.998 0.172 -4.298 1.00 83.25 84 ALA A CA 1
ATOM 688 C C . ALA A 1 84 ? 4.989 -0.897 -5.403 1.00 83.25 84 ALA A C 1
ATOM 690 O O . ALA A 1 84 ? 6.053 -1.279 -5.875 1.00 83.25 84 ALA A O 1
ATOM 691 N N . SER A 1 85 ? 3.819 -1.380 -5.830 1.00 82.75 85 SER A N 1
ATOM 692 C CA . SER A 1 85 ? 3.709 -2.459 -6.824 1.00 82.75 85 SER A CA 1
ATOM 693 C C . SER A 1 85 ? 3.247 -1.985 -8.200 1.00 82.75 85 SER A C 1
ATOM 695 O O . SER A 1 85 ? 3.428 -2.699 -9.191 1.00 82.75 85 SER A O 1
ATOM 697 N N . HIS A 1 86 ? 2.667 -0.786 -8.311 1.00 81.06 86 HIS A N 1
ATOM 698 C CA . HIS A 1 86 ? 2.211 -0.302 -9.606 1.00 81.06 86 HIS A CA 1
ATOM 699 C C . HIS A 1 86 ? 3.396 0.201 -10.462 1.00 81.06 86 HIS A C 1
ATOM 701 O O . HIS A 1 86 ? 4.076 1.147 -10.054 1.00 81.06 86 HIS A O 1
ATOM 707 N N . PRO A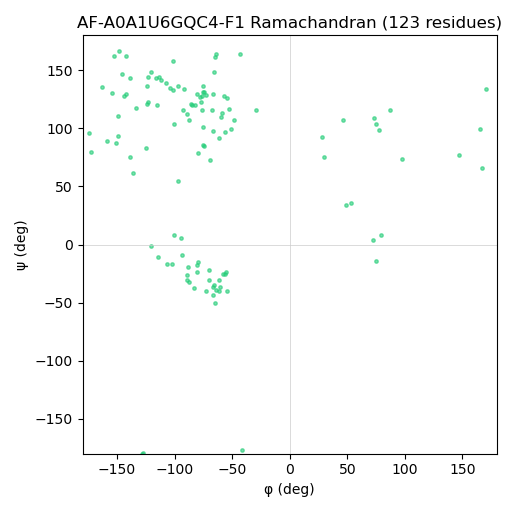 1 87 ? 3.608 -0.347 -11.682 1.00 82.38 87 PRO A N 1
ATOM 708 C CA . PRO A 1 87 ? 4.755 -0.018 -12.543 1.00 82.38 87 PRO A CA 1
ATOM 709 C C . PRO A 1 87 ? 4.929 1.472 -12.858 1.00 82.38 87 PRO A C 1
ATOM 711 O O . PRO A 1 87 ? 6.023 1.929 -13.175 1.00 82.38 87 PRO A O 1
ATOM 714 N N . PHE A 1 88 ? 3.843 2.243 -12.774 1.00 83.69 88 PHE A N 1
ATOM 715 C CA . PHE A 1 88 ? 3.881 3.691 -12.944 1.00 83.69 88 PHE A CA 1
ATOM 716 C C . PHE A 1 88 ? 4.698 4.395 -11.853 1.00 83.69 88 PHE A C 1
ATOM 718 O O . PHE A 1 88 ? 5.416 5.344 -12.150 1.00 83.69 88 PHE A O 1
ATOM 725 N N . TYR A 1 89 ? 4.604 3.936 -10.603 1.00 84.62 89 TYR A N 1
ATOM 726 C CA . TYR A 1 89 ? 5.283 4.561 -9.467 1.00 84.62 89 TYR A CA 1
ATOM 727 C C . TYR A 1 89 ? 6.690 4.004 -9.245 1.00 84.62 89 TYR A C 1
ATOM 729 O O . TYR A 1 89 ? 7.567 4.744 -8.809 1.00 84.62 89 TYR A O 1
ATOM 737 N N . THR A 1 90 ? 6.932 2.734 -9.581 1.00 83.25 90 THR A N 1
ATOM 738 C CA . THR A 1 90 ? 8.268 2.123 -9.479 1.00 83.25 90 THR A CA 1
ATOM 739 C C . THR A 1 90 ? 9.184 2.495 -10.646 1.00 83.25 90 THR A C 1
ATOM 741 O O . THR A 1 90 ? 10.394 2.305 -10.564 1.00 83.25 90 THR A O 1
ATOM 744 N N . GLY A 1 91 ? 8.630 3.028 -11.743 1.00 74.88 91 GLY A N 1
ATOM 745 C CA . GLY A 1 91 ? 9.389 3.385 -12.945 1.00 74.88 91 GLY A CA 1
ATOM 746 C C . GLY A 1 91 ? 9.857 2.175 -13.761 1.00 74.88 91 GLY A C 1
ATOM 747 O O . GLY A 1 91 ? 10.543 2.338 -14.774 1.00 74.88 91 GLY A O 1
ATOM 748 N N . GLU A 1 92 ? 9.473 0.961 -13.365 1.00 70.31 92 GLU A N 1
ATOM 749 C CA . GLU A 1 92 ? 9.791 -0.248 -14.110 1.00 70.31 92 GLU A CA 1
ATOM 750 C C . GLU A 1 92 ? 8.900 -0.352 -15.344 1.00 70.31 92 GLU A C 1
ATOM 752 O O . GLU A 1 92 ? 7.740 -0.770 -15.310 1.00 70.31 92 GLU A O 1
ATOM 757 N N . GLN A 1 93 ? 9.464 0.004 -16.494 1.00 70.88 93 GLN A N 1
ATOM 758 C CA . GLN A 1 93 ? 8.826 -0.298 -17.761 1.00 70.88 93 GLN A CA 1
ATOM 759 C C . GLN A 1 93 ? 8.842 -1.811 -17.964 1.00 70.88 93 GLN A C 1
ATOM 761 O O . GLN A 1 93 ? 9.904 -2.412 -18.146 1.00 70.88 93 GLN A O 1
ATOM 766 N N . ARG A 1 94 ? 7.658 -2.433 -18.009 1.00 66.62 94 ARG A N 1
ATOM 767 C CA . ARG A 1 94 ? 7.513 -3.776 -18.578 1.00 66.62 94 ARG A CA 1
ATOM 768 C C . ARG A 1 94 ? 7.925 -3.703 -20.043 1.00 66.62 94 ARG A C 1
ATOM 770 O O . ARG A 1 94 ? 7.111 -3.376 -20.907 1.00 66.62 94 ARG A O 1
ATOM 777 N N . LYS A 1 95 ? 9.211 -3.958 -20.310 1.00 64.50 95 LYS A N 1
ATOM 778 C CA . LYS A 1 95 ? 9.788 -4.019 -21.653 1.00 64.50 95 LYS A CA 1
ATOM 779 C C . LYS A 1 95 ? 9.006 -5.063 -22.437 1.00 64.50 95 LYS A C 1
ATOM 781 O O . LYS A 1 95 ? 9.254 -6.260 -22.339 1.00 64.50 95 LYS A O 1
ATOM 786 N N . THR A 1 96 ? 8.028 -4.616 -23.215 1.00 66.56 96 THR A N 1
ATOM 787 C CA . THR A 1 96 ? 7.413 -5.459 -24.233 1.00 66.56 96 THR A CA 1
ATOM 788 C C . THR A 1 96 ? 8.435 -5.548 -25.357 1.00 66.56 96 THR A C 1
ATOM 790 O O . THR A 1 96 ? 8.423 -4.721 -26.266 1.00 66.56 96 THR A O 1
ATOM 793 N N . SER A 1 97 ? 9.380 -6.486 -25.239 1.00 64.81 97 SER A N 1
ATOM 794 C CA . SER A 1 97 ? 10.474 -6.661 -26.198 1.00 64.81 97 SER A CA 1
ATOM 795 C C . SER A 1 97 ? 9.924 -6.792 -27.620 1.00 64.81 97 SER A C 1
ATOM 797 O O . SER A 1 97 ? 9.220 -7.747 -27.961 1.00 64.81 97 SER A O 1
ATOM 799 N N . THR A 1 98 ? 10.278 -5.834 -28.476 1.00 65.75 98 THR A N 1
ATOM 800 C CA . THR A 1 98 ? 10.036 -5.861 -29.928 1.00 65.75 98 THR A CA 1
ATOM 801 C C . THR A 1 98 ? 10.634 -7.117 -30.578 1.00 65.75 98 THR A C 1
ATOM 803 O O . THR A 1 98 ? 10.111 -7.610 -31.577 1.00 65.75 98 THR A O 1
ATOM 806 N N . GLU A 1 99 ? 11.661 -7.699 -29.955 1.00 68.56 99 GLU A N 1
ATOM 807 C CA . GLU A 1 99 ? 12.338 -8.938 -30.357 1.00 68.56 99 GLU A CA 1
ATOM 808 C C . GLU A 1 99 ? 11.363 -10.120 -30.515 1.00 68.56 99 GLU A C 1
ATOM 810 O O . GLU A 1 99 ? 11.437 -10.862 -31.496 1.00 68.56 99 GLU A O 1
ATOM 815 N N . GLY A 1 100 ? 10.366 -10.251 -29.628 1.00 78.31 100 GLY A N 1
ATOM 816 C CA . GLY A 1 100 ? 9.354 -11.311 -29.720 1.00 78.31 100 GLY A CA 1
ATOM 817 C C . GLY A 1 100 ? 8.377 -11.125 -30.887 1.00 78.31 100 GLY A C 1
ATOM 818 O O . GLY A 1 100 ? 7.901 -12.106 -31.468 1.00 78.31 100 GLY A O 1
ATOM 819 N N . ARG A 1 101 ? 8.102 -9.873 -31.282 1.00 81.62 101 ARG A N 1
ATOM 820 C CA . ARG A 1 101 ? 7.239 -9.563 -32.435 1.00 81.62 101 ARG A CA 1
ATOM 821 C C . ARG A 1 101 ? 7.937 -9.882 -33.759 1.00 81.62 101 ARG A C 1
ATOM 823 O O . ARG A 1 101 ? 7.299 -10.469 -34.629 1.00 81.62 101 ARG A O 1
ATOM 830 N N . VAL A 1 102 ? 9.235 -9.589 -33.884 1.00 83.62 102 VAL A N 1
ATOM 831 C CA . VAL A 1 102 ? 10.042 -9.946 -35.072 1.00 83.62 102 VAL A CA 1
ATOM 832 C C . VAL A 1 102 ? 10.201 -11.465 -35.193 1.00 83.62 102 VAL A C 1
ATOM 834 O O . VAL A 1 102 ? 9.977 -12.022 -36.267 1.00 83.62 102 VAL A O 1
ATOM 837 N N . ALA A 1 103 ? 10.480 -12.164 -34.089 1.00 84.50 103 ALA A N 1
ATOM 838 C CA . ALA A 1 103 ? 10.535 -13.627 -34.078 1.00 84.50 103 ALA A CA 1
ATOM 839 C C . ALA A 1 103 ? 9.180 -14.267 -34.448 1.00 84.50 103 ALA A C 1
ATOM 841 O O . ALA A 1 103 ? 9.129 -15.222 -35.224 1.00 84.50 103 ALA A O 1
ATOM 842 N N . SER A 1 104 ? 8.067 -13.706 -33.960 1.00 84.69 104 SER A N 1
ATOM 843 C CA . SER A 1 104 ? 6.711 -14.153 -34.318 1.00 84.69 104 SER A CA 1
ATOM 844 C C . SER A 1 104 ? 6.370 -13.894 -35.789 1.00 84.69 104 SER A C 1
ATOM 846 O O . SER A 1 104 ? 5.707 -14.722 -36.414 1.00 84.69 104 SER A O 1
ATOM 848 N N . PHE A 1 105 ? 6.830 -12.776 -36.355 1.00 86.12 105 PHE A N 1
ATOM 849 C CA . PHE A 1 105 ? 6.696 -12.469 -37.779 1.00 86.12 105 PHE A CA 1
ATOM 850 C C . PHE A 1 105 ? 7.493 -13.460 -38.639 1.00 86.12 105 PHE A C 1
ATOM 852 O O . PHE A 1 105 ? 6.915 -14.103 -39.515 1.00 86.12 105 PHE A O 1
ATOM 859 N N . ASN A 1 106 ? 8.774 -13.680 -38.329 1.00 86.31 106 ASN A N 1
ATOM 860 C CA . ASN A 1 106 ? 9.625 -14.638 -39.044 1.00 86.31 106 ASN A CA 1
ATOM 861 C C . ASN A 1 106 ? 9.083 -16.072 -38.953 1.00 86.31 106 ASN A C 1
ATOM 863 O O . ASN A 1 106 ? 9.118 -16.806 -39.936 1.00 86.31 106 ASN A O 1
ATOM 867 N N . LYS A 1 107 ? 8.499 -16.463 -37.813 1.00 86.81 107 LYS A N 1
ATOM 868 C CA . LYS A 1 107 ? 7.846 -17.773 -37.649 1.00 86.81 107 LYS A CA 1
ATOM 869 C C . LYS A 1 107 ? 6.600 -17.935 -38.528 1.00 86.81 107 LYS A C 1
ATOM 871 O O . LYS A 1 107 ? 6.323 -19.039 -38.983 1.00 86.81 107 LYS A O 1
ATOM 876 N N . ARG A 1 108 ? 5.839 -16.859 -38.758 1.00 85.94 108 ARG A N 1
ATOM 877 C CA . ARG A 1 108 ? 4.613 -16.884 -39.579 1.00 85.94 108 ARG A CA 1
ATOM 878 C C . ARG A 1 108 ? 4.897 -16.757 -41.073 1.00 85.94 108 ARG A C 1
ATOM 880 O O . ARG A 1 108 ? 4.223 -17.410 -41.859 1.00 85.94 108 ARG A O 1
ATOM 887 N N . PHE A 1 109 ? 5.879 -15.944 -41.460 1.00 86.56 109 PHE A N 1
ATOM 888 C CA . PHE A 1 109 ? 6.112 -15.561 -42.858 1.00 86.56 109 PHE A CA 1
ATOM 889 C C . PHE A 1 109 ? 7.435 -16.066 -43.448 1.00 86.56 109 PHE A C 1
ATOM 891 O O . PHE A 1 109 ? 7.594 -16.047 -44.666 1.00 86.56 109 PHE A O 1
ATOM 898 N N . GLY A 1 110 ? 8.355 -16.598 -42.637 1.00 81.00 110 GLY A N 1
ATOM 899 C CA . GLY A 1 110 ? 9.628 -17.153 -43.115 1.00 81.00 110 GLY A CA 1
ATOM 900 C C . GLY A 1 110 ? 9.462 -18.341 -44.070 1.00 81.00 110 GLY A C 1
ATOM 901 O O . GLY A 1 110 ? 10.250 -18.496 -44.996 1.00 81.00 110 GLY A O 1
ATOM 902 N N . ALA A 1 111 ? 8.392 -19.129 -43.915 1.00 76.75 111 ALA A N 1
ATOM 903 C CA . ALA A 1 111 ? 8.070 -20.242 -44.814 1.00 76.75 111 ALA A CA 1
ATOM 904 C C . ALA A 1 111 ? 7.375 -19.809 -46.123 1.00 76.75 111 ALA A C 1
ATOM 906 O O . ALA A 1 111 ? 7.356 -20.572 -47.085 1.00 76.75 111 ALA A O 1
ATOM 907 N N . PHE A 1 112 ? 6.814 -18.594 -46.183 1.00 71.56 112 PHE A N 1
ATOM 908 C CA . PHE A 1 112 ? 6.074 -18.105 -47.354 1.00 71.56 112 PHE A CA 1
ATOM 909 C C . PHE A 1 112 ? 6.971 -17.409 -48.395 1.00 71.56 112 PHE A C 1
ATOM 911 O O . PHE A 1 112 ? 6.583 -17.320 -49.556 1.00 71.56 112 PHE A O 1
ATOM 918 N N . GLY A 1 113 ? 8.175 -16.959 -48.016 1.00 64.50 113 GLY A N 1
ATOM 919 C CA . GLY A 1 113 ? 9.130 -16.294 -48.922 1.00 64.50 113 GLY A CA 1
ATOM 920 C C . GLY A 1 113 ? 10.175 -17.211 -49.579 1.00 64.50 113 GLY A C 1
ATOM 921 O O . GLY A 1 113 ? 10.901 -16.775 -50.468 1.00 64.50 113 GLY A O 1
ATOM 922 N N . GLY A 1 114 ? 10.268 -18.479 -49.166 1.00 64.44 114 GLY A N 1
ATOM 923 C CA . GLY A 1 114 ? 11.340 -19.407 -49.548 1.00 64.44 114 GLY A CA 1
ATOM 924 C C . GLY A 1 114 ? 11.001 -20.352 -50.704 1.00 64.44 114 GLY A C 1
ATOM 925 O O . GLY A 1 114 ? 11.118 -21.564 -50.553 1.00 64.44 114 GLY A O 1
ATOM 926 N N . ARG A 1 115 ? 10.581 -19.828 -51.860 1.00 59.44 115 ARG A N 1
ATOM 927 C CA . ARG A 1 115 ? 10.562 -20.585 -53.130 1.00 59.44 115 ARG A CA 1
ATOM 928 C C . ARG A 1 115 ? 11.100 -19.741 -54.285 1.00 59.44 115 ARG A C 1
ATOM 930 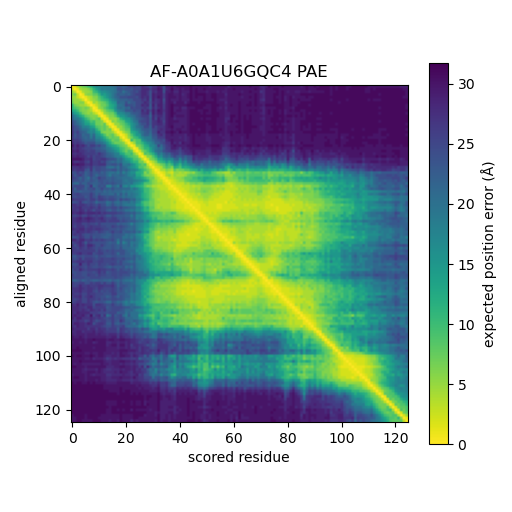O O . ARG A 1 115 ? 10.384 -19.482 -55.246 1.00 59.44 115 ARG A O 1
ATOM 937 N N . LYS A 1 116 ? 12.367 -19.317 -54.219 1.00 54.22 116 LYS A N 1
ATOM 938 C CA . LYS A 1 116 ? 13.163 -19.099 -55.440 1.00 54.22 116 LYS A CA 1
ATOM 939 C C . LYS A 1 116 ? 14.667 -19.025 -55.167 1.00 54.22 116 LYS A C 1
ATOM 941 O O . LYS A 1 116 ? 15.092 -18.281 -54.292 1.00 54.22 116 LYS A O 1
ATOM 946 N N . LYS A 1 117 ? 15.402 -19.728 -56.039 1.00 48.03 117 LYS A N 1
ATOM 947 C CA . LYS A 1 117 ? 16.861 -19.826 -56.245 1.00 48.03 117 LYS A CA 1
ATOM 948 C C . LYS A 1 117 ? 17.566 -21.025 -55.598 1.00 48.03 117 LYS A C 1
ATOM 950 O O . LYS A 1 117 ? 18.335 -20.888 -54.659 1.00 48.03 117 LYS A O 1
ATOM 955 N N . ALA A 1 118 ? 17.338 -22.188 -56.206 1.00 47.41 118 ALA A N 1
ATOM 956 C CA . ALA A 1 118 ? 18.305 -23.280 -56.311 1.00 47.41 118 ALA A CA 1
ATOM 957 C C . ALA A 1 118 ? 18.199 -23.843 -57.741 1.00 47.41 118 ALA A C 1
ATOM 959 O O . ALA A 1 118 ? 17.508 -24.826 -57.974 1.00 47.41 118 ALA A O 1
ATOM 960 N N . ALA A 1 119 ? 18.746 -23.104 -58.705 1.00 51.62 119 ALA A N 1
ATOM 961 C CA . ALA A 1 119 ? 19.035 -23.527 -60.077 1.00 51.62 119 ALA A CA 1
ATOM 962 C C . ALA A 1 119 ? 19.785 -22.351 -60.714 1.00 51.62 119 ALA A C 1
ATOM 964 O O . ALA A 1 119 ? 19.146 -21.342 -60.991 1.00 51.62 119 ALA A O 1
ATOM 965 N N . ASP A 1 120 ? 21.119 -22.413 -60.716 1.00 47.31 120 ASP A N 1
ATOM 966 C CA . ASP A 1 120 ? 22.044 -21.791 -61.687 1.00 47.31 120 ASP A CA 1
ATOM 967 C C . ASP A 1 120 ? 23.477 -21.837 -61.121 1.00 47.31 120 ASP A C 1
ATOM 969 O O . ASP A 1 120 ? 24.077 -20.821 -60.784 1.00 47.31 120 ASP A O 1
ATOM 973 N N . THR A 1 121 ? 24.011 -23.050 -60.985 1.00 55.59 121 THR A N 1
ATOM 974 C CA . THR A 1 121 ? 25.446 -23.353 -61.080 1.00 55.59 121 THR A CA 1
ATOM 975 C C . THR A 1 121 ? 25.522 -24.770 -61.627 1.00 55.59 121 THR A C 1
ATOM 977 O O . THR A 1 121 ? 25.040 -25.672 -60.949 1.00 55.59 121 THR A O 1
ATOM 980 N N . ASP A 1 122 ? 25.983 -24.895 -62.875 1.00 46.06 122 ASP A N 1
ATOM 981 C CA . ASP A 1 122 ? 26.591 -26.064 -63.543 1.00 46.06 122 ASP A CA 1
ATOM 982 C C . ASP A 1 122 ? 26.225 -26.064 -65.040 1.00 46.06 122 ASP A C 1
ATOM 984 O O . ASP A 1 122 ? 25.362 -26.805 -65.504 1.00 46.06 122 ASP A O 1
ATOM 988 N N . ALA A 1 123 ? 26.894 -25.201 -65.808 1.00 45.09 123 ALA A N 1
ATOM 989 C CA . ALA A 1 123 ? 27.093 -25.376 -67.245 1.00 45.09 123 ALA A CA 1
ATOM 990 C C . ALA A 1 123 ? 28.431 -24.724 -67.609 1.00 45.09 123 ALA A C 1
ATOM 992 O O . ALA A 1 123 ? 28.532 -23.512 -67.789 1.00 45.09 123 ALA A O 1
ATOM 993 N N . ALA A 1 124 ? 29.467 -25.556 -67.596 1.00 45.22 124 ALA A N 1
ATOM 994 C CA . ALA A 1 124 ? 30.748 -25.278 -68.211 1.00 45.22 124 ALA A CA 1
ATOM 995 C C . ALA A 1 124 ? 30.606 -25.378 -69.736 1.00 45.22 124 ALA A C 1
ATOM 997 O O . ALA A 1 124 ? 30.121 -26.399 -70.221 1.00 45.22 124 ALA A O 1
ATOM 998 N N . GLU A 1 125 ? 31.053 -24.347 -70.449 1.00 37.25 125 GLU A N 1
ATOM 999 C CA . GLU A 1 125 ? 31.905 -24.433 -71.645 1.00 37.25 125 GLU A CA 1
ATOM 1000 C C . GLU A 1 125 ? 32.715 -23.135 -71.761 1.00 37.25 125 GLU A C 1
ATOM 1002 O O . GLU A 1 125 ? 32.131 -22.052 -71.512 1.00 37.25 125 GLU A O 1
#

Solvent-accessible surface area (backbone atoms only — not comparable to f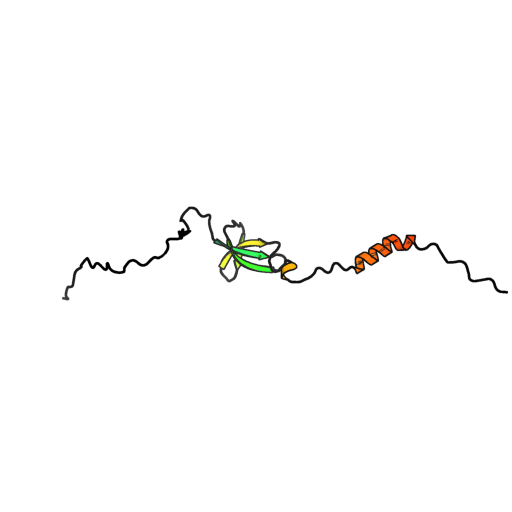ull-atom values): 8845 Å² total; per-residue (Å²): 141,80,81,86,87,85,84,82,87,85,83,90,80,89,82,85,86,83,77,95,74,90,75,80,83,70,82,79,77,77,87,70,87,65,81,90,81,64,78,72,74,43,66,32,36,35,35,26,75,77,63,76,46,78,44,84,44,78,41,67,78,86,59,94,45,72,44,77,54,97,92,43,80,28,41,36,43,84,34,85,72,45,72,80,59,36,47,84,68,64,66,54,75,82,76,78,58,63,66,59,56,53,53,52,46,48,70,70,46,55,78,76,72,72,84,82,85,91,84,90,85,90,82,90,129

Secondary structure (DSSP, 8-sta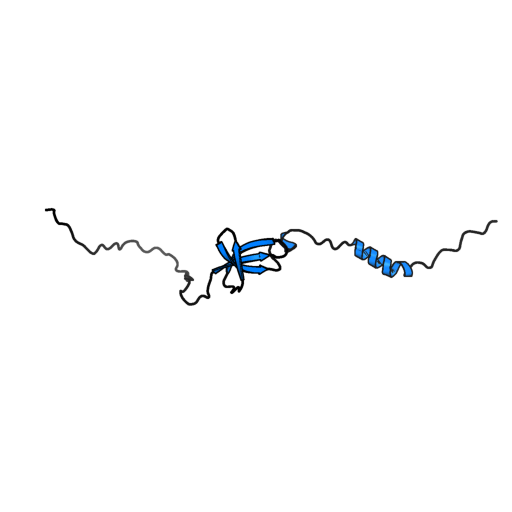te):
----------------------------------TTSS---EEEEEEETTTTEEEEEEE----SEEEEETTEEEEEEEES--TTTSHHHH-------HHHHHHHHHHHHTTTS--S---------

pLDDT: mean 71.48, std 18.63, range [33.12, 92.75]